Protein AF-A0A945N7V5-F1 (afdb_monomer_lite)

Structure (mmCIF, N/CA/C/O backbone):
data_AF-A0A945N7V5-F1
#
_entry.id   AF-A0A945N7V5-F1
#
loop_
_atom_site.group_PDB
_atom_site.id
_atom_site.type_symbol
_atom_site.label_atom_id
_atom_site.label_alt_id
_atom_site.label_comp_id
_atom_site.label_asym_id
_atom_site.label_entity_id
_atom_site.label_seq_id
_atom_site.pdbx_PDB_ins_code
_atom_site.Cartn_x
_atom_site.Cartn_y
_atom_site.Cartn_z
_atom_site.occupancy
_atom_site.B_iso_or_equiv
_atom_site.auth_seq_id
_atom_site.auth_comp_id
_atom_site.auth_asym_id
_atom_site.auth_atom_id
_atom_site.pdbx_PDB_model_num
ATOM 1 N N . ARG A 1 1 ? -3.313 6.104 -4.878 1.00 84.69 1 ARG A N 1
ATOM 2 C CA . ARG A 1 1 ? -3.388 6.709 -6.240 1.00 84.69 1 ARG A CA 1
ATOM 3 C C . ARG A 1 1 ? -2.096 6.433 -7.001 1.00 84.69 1 ARG A C 1
ATOM 5 O O . ARG A 1 1 ? -1.090 6.236 -6.340 1.00 84.69 1 ARG A O 1
ATOM 12 N 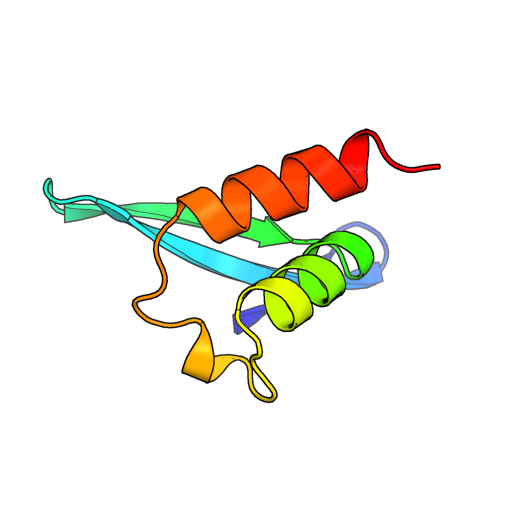N . LEU A 1 2 ? -2.088 6.450 -8.336 1.00 83.25 2 LEU A N 1
ATOM 13 C CA . LEU A 1 2 ? -0.856 6.274 -9.124 1.00 83.25 2 LEU A CA 1
ATOM 14 C C . LEU A 1 2 ? -0.177 7.623 -9.410 1.00 83.25 2 LEU A C 1
ATOM 16 O O . LEU A 1 2 ? -0.864 8.619 -9.642 1.00 83.25 2 LEU A O 1
ATOM 20 N N . GLY A 1 3 ? 1.152 7.650 -9.384 1.00 82.38 3 GLY A N 1
ATOM 21 C CA . GLY A 1 3 ? 1.988 8.799 -9.730 1.00 82.38 3 GLY A CA 1
ATOM 22 C C . GLY A 1 3 ? 3.140 8.407 -10.654 1.00 82.38 3 GLY A C 1
ATOM 23 O O . GLY A 1 3 ? 3.396 7.225 -10.877 1.00 82.38 3 GLY A O 1
ATOM 24 N N . ALA A 1 4 ? 3.817 9.409 -11.212 1.00 78.62 4 ALA A N 1
ATOM 25 C CA . ALA A 1 4 ? 5.040 9.203 -11.978 1.00 78.62 4 ALA A CA 1
ATOM 26 C C . ALA A 1 4 ? 6.247 9.248 -11.032 1.00 78.62 4 ALA A C 1
ATOM 28 O O . ALA A 1 4 ? 6.448 10.252 -10.346 1.00 78.62 4 ALA A O 1
ATOM 29 N N . ALA A 1 5 ? 7.033 8.175 -11.023 1.00 75.81 5 ALA A N 1
ATOM 30 C CA . ALA A 1 5 ? 8.304 8.096 -10.322 1.00 75.81 5 ALA A CA 1
ATOM 31 C C . ALA A 1 5 ? 9.340 9.006 -10.978 1.00 75.81 5 ALA A C 1
ATOM 33 O O . ALA A 1 5 ? 9.313 9.235 -12.193 1.00 75.81 5 ALA A O 1
ATOM 34 N N . HIS A 1 6 ? 10.329 9.431 -10.194 1.00 69.25 6 HIS A N 1
ATOM 35 C CA . HIS A 1 6 ? 11.485 10.175 -10.707 1.00 69.25 6 HIS A CA 1
ATOM 36 C C . HIS A 1 6 ? 12.248 9.372 -11.781 1.00 69.25 6 HIS A C 1
ATOM 38 O O . HIS A 1 6 ? 12.837 9.936 -12.697 1.00 69.25 6 HIS A O 1
ATOM 4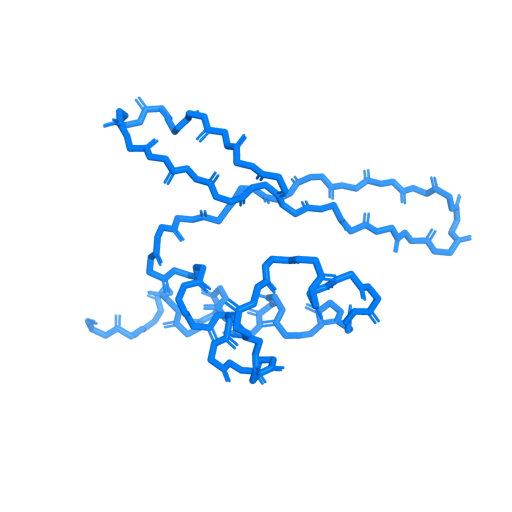4 N N . GLU A 1 7 ? 12.178 8.045 -11.712 1.00 71.19 7 GLU A N 1
ATOM 45 C CA . GLU A 1 7 ? 12.952 7.126 -12.553 1.00 71.19 7 GLU A CA 1
ATOM 46 C C . GLU A 1 7 ? 12.221 6.730 -13.849 1.00 71.19 7 GLU A C 1
ATOM 48 O O . GLU A 1 7 ? 12.693 5.886 -14.603 1.00 71.19 7 GLU A O 1
ATOM 53 N N . GLY A 1 8 ? 11.060 7.337 -14.127 1.00 75.31 8 GLY A N 1
ATOM 54 C CA . GLY A 1 8 ? 10.285 7.089 -15.349 1.00 75.31 8 GLY A CA 1
ATOM 55 C C . GLY A 1 8 ? 9.327 5.894 -15.281 1.00 75.31 8 GLY A C 1
ATOM 56 O O . GLY A 1 8 ? 8.720 5.540 -16.291 1.00 75.31 8 GLY A O 1
ATOM 57 N N . HIS A 1 9 ? 9.150 5.294 -14.103 1.00 78.38 9 HIS A N 1
ATOM 58 C CA . HIS A 1 9 ? 8.164 4.240 -13.848 1.00 78.38 9 HIS A CA 1
ATOM 59 C C . HIS A 1 9 ? 6.925 4.782 -13.118 1.00 78.38 9 HIS A C 1
ATOM 61 O O . HIS A 1 9 ? 6.927 5.902 -12.618 1.00 78.38 9 HIS A O 1
ATOM 67 N N . ALA A 1 10 ? 5.838 4.010 -13.077 1.00 84.12 10 ALA A N 1
ATOM 68 C CA . ALA A 1 10 ? 4.671 4.357 -12.267 1.00 84.12 10 ALA A CA 1
ATOM 69 C C . ALA A 1 10 ? 4.884 3.918 -10.809 1.00 84.12 10 ALA A C 1
ATOM 71 O O . ALA A 1 10 ? 5.352 2.808 -10.561 1.00 84.12 10 ALA A O 1
ATOM 72 N N . GLU A 1 11 ? 4.493 4.766 -9.862 1.00 88.62 11 GLU A N 1
ATOM 73 C CA . GLU A 1 11 ? 4.540 4.509 -8.419 1.00 88.62 11 GLU A CA 1
ATOM 74 C C . GLU A 1 11 ? 3.140 4.566 -7.811 1.00 88.62 11 GLU A C 1
ATOM 76 O O . GLU A 1 11 ? 2.269 5.320 -8.261 1.00 88.62 11 GLU A O 1
ATOM 81 N N . LEU A 1 12 ? 2.926 3.794 -6.748 1.00 89.44 12 LEU A N 1
ATOM 82 C CA . LEU A 1 12 ? 1.712 3.879 -5.949 1.00 89.44 12 LEU A CA 1
ATOM 83 C C . LEU A 1 12 ? 1.932 4.880 -4.810 1.00 89.44 12 LEU A C 1
ATOM 85 O O . LEU A 1 12 ? 2.710 4.632 -3.901 1.00 89.44 12 LEU A O 1
ATOM 89 N N . LEU A 1 13 ? 1.212 6.001 -4.822 1.00 91.00 13 LEU A N 1
ATOM 90 C CA . LEU A 1 13 ? 1.166 6.931 -3.696 1.00 91.00 13 LEU A CA 1
ATOM 91 C C . LEU A 1 13 ? 0.037 6.532 -2.746 1.00 91.00 13 LEU A C 1
ATOM 93 O O . LEU A 1 13 ? -1.147 6.595 -3.117 1.00 91.00 13 LEU A O 1
ATOM 97 N N . VAL A 1 14 ? 0.412 6.176 -1.520 1.00 90.62 14 VAL A N 1
ATOM 98 C CA . VAL A 1 14 ? -0.508 5.929 -0.403 1.00 90.62 14 VAL A CA 1
ATOM 99 C C . VAL A 1 14 ? -0.475 7.100 0.572 1.00 90.62 14 VAL A C 1
ATOM 101 O O . VAL A 1 14 ? 0.571 7.712 0.781 1.00 90.62 14 VAL A O 1
ATOM 104 N N . THR A 1 15 ? -1.623 7.417 1.164 1.00 93.00 15 THR A N 1
ATOM 105 C CA . THR A 1 15 ? -1.727 8.425 2.222 1.00 93.00 15 THR A CA 1
ATOM 106 C C . THR A 1 15 ? -1.921 7.711 3.549 1.00 93.00 15 THR A C 1
ATOM 108 O O . THR A 1 15 ? -2.864 6.938 3.698 1.00 93.00 15 THR A O 1
ATOM 111 N N . LEU A 1 16 ? -1.037 7.977 4.505 1.00 90.94 16 LEU A N 1
ATOM 112 C CA . LEU A 1 16 ? -1.245 7.636 5.905 1.00 90.94 16 LEU A CA 1
ATOM 113 C C . LEU A 1 16 ? -1.983 8.784 6.577 1.00 90.94 16 LEU A C 1
ATOM 115 O O . LEU A 1 16 ? -1.469 9.904 6.592 1.00 90.94 16 LEU A O 1
ATOM 119 N N . SER A 1 17 ? -3.151 8.495 7.136 1.00 90.44 17 SER A N 1
ATOM 120 C CA . SER A 1 17 ? -3.907 9.426 7.971 1.00 90.44 17 SER A CA 1
ATOM 121 C C . SER A 1 17 ? -3.678 9.079 9.440 1.00 90.44 17 SER A C 1
ATOM 123 O O . SER A 1 17 ? -3.754 7.914 9.827 1.00 90.44 17 SER A O 1
ATOM 125 N N . PHE A 1 18 ? -3.383 10.089 10.252 1.00 87.19 18 PHE A N 1
ATOM 126 C CA . PHE A 1 18 ? -3.136 9.956 11.687 1.00 87.19 18 PHE A CA 1
ATOM 127 C C . PHE A 1 18 ? -4.302 10.555 12.486 1.00 87.19 18 PHE A C 1
ATOM 129 O O . PHE A 1 18 ? -4.954 11.494 12.030 1.00 87.19 18 PHE A O 1
ATOM 136 N N . ASP A 1 19 ? -4.522 10.080 13.714 1.00 89.88 19 ASP A N 1
ATOM 137 C CA . ASP A 1 19 ? -5.637 10.526 14.573 1.00 89.88 19 ASP A CA 1
ATOM 138 C C . ASP A 1 19 ? -5.624 12.031 14.882 1.00 89.88 19 ASP A C 1
ATOM 140 O O . ASP A 1 19 ? -6.656 12.631 15.175 1.00 89.88 19 ASP A O 1
ATOM 144 N N . ASN A 1 20 ? -4.456 12.671 14.796 1.00 91.00 20 ASN A N 1
ATOM 145 C CA . ASN A 1 20 ? -4.310 14.117 14.965 1.00 91.00 20 ASN A CA 1
ATOM 146 C C . ASN A 1 20 ? -4.720 14.928 13.716 1.00 91.00 20 ASN A C 1
ATOM 148 O O . ASN A 1 20 ? -4.500 16.138 13.685 1.00 91.00 20 ASN A O 1
ATOM 152 N N . GLY A 1 21 ? -5.270 14.276 12.687 1.00 92.12 21 GLY A N 1
ATOM 153 C CA . GLY A 1 21 ? -5.617 14.880 11.400 1.00 92.12 21 GLY A CA 1
ATOM 154 C C . GLY A 1 21 ? -4.417 15.117 10.481 1.00 92.12 21 GLY A C 1
ATOM 155 O O . GLY A 1 21 ? -4.567 15.728 9.426 1.00 92.12 21 GLY A O 1
ATOM 156 N N . GLY A 1 22 ? -3.223 14.666 10.873 1.00 93.56 22 GLY A N 1
ATOM 157 C CA . GLY A 1 22 ? -2.044 14.698 10.024 1.00 93.56 22 GLY A CA 1
ATOM 158 C C . GLY A 1 22 ? -2.168 13.701 8.879 1.00 93.56 22 GLY A C 1
ATOM 159 O O . GLY A 1 22 ? -2.734 12.620 9.035 1.00 93.56 22 GLY A O 1
ATOM 160 N N . GLU A 1 23 ? -1.576 14.047 7.742 1.00 95.25 23 GLU A N 1
ATOM 161 C CA . GLU A 1 23 ? -1.464 13.151 6.599 1.00 95.25 23 GLU A CA 1
ATOM 162 C C . GLU A 1 23 ? -0.024 13.112 6.099 1.00 95.25 23 GLU A C 1
ATOM 164 O O . GLU A 1 23 ? 0.685 14.120 6.088 1.00 95.25 23 GLU A O 1
ATOM 169 N N . THR A 1 24 ? 0.435 11.939 5.681 1.00 92.38 24 THR A N 1
ATOM 170 C CA . THR A 1 24 ? 1.737 11.774 5.030 1.00 92.38 24 THR A CA 1
ATOM 171 C C . THR A 1 24 ? 1.583 10.902 3.804 1.00 92.38 24 THR A C 1
ATOM 173 O O . THR A 1 24 ? 0.980 9.835 3.860 1.00 92.38 24 THR A O 1
ATOM 176 N N . GLN A 1 25 ? 2.138 11.361 2.686 1.00 91.50 25 GLN A N 1
ATOM 177 C CA . GLN A 1 25 ? 2.157 10.589 1.453 1.00 91.50 25 GLN A CA 1
ATOM 178 C C . GLN A 1 25 ? 3.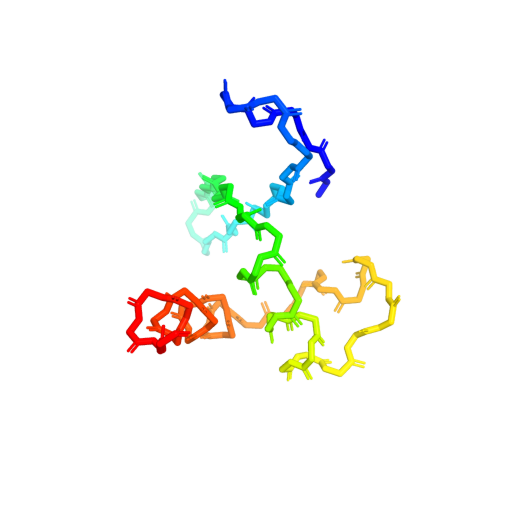445 9.787 1.360 1.00 91.50 25 GLN A C 1
ATOM 180 O O . GLN A 1 25 ? 4.532 10.331 1.550 1.00 91.50 25 GLN A O 1
ATOM 185 N N . ILE A 1 26 ? 3.305 8.509 1.032 1.00 89.56 26 ILE A N 1
ATOM 186 C CA . ILE A 1 26 ? 4.422 7.593 0.841 1.00 89.56 26 ILE A CA 1
ATOM 187 C C . ILE A 1 26 ? 4.354 7.066 -0.596 1.00 89.56 26 ILE A C 1
ATOM 189 O O . ILE A 1 26 ? 3.356 6.433 -0.956 1.00 89.56 26 ILE A O 1
ATOM 193 N N . PRO A 1 27 ? 5.367 7.344 -1.435 1.00 90.12 27 PRO A N 1
ATOM 194 C CA . PRO A 1 27 ? 5.504 6.685 -2.723 1.00 90.12 27 PRO A CA 1
ATOM 195 C C . PRO A 1 27 ? 5.999 5.252 -2.509 1.00 90.12 27 PRO A C 1
ATOM 197 O O . PRO A 1 27 ? 6.924 5.009 -1.734 1.00 90.12 27 PRO A O 1
ATOM 200 N N . LEU A 1 28 ? 5.366 4.304 -3.189 1.00 89.94 28 LEU A N 1
ATOM 201 C CA . LEU A 1 28 ? 5.739 2.898 -3.203 1.00 89.94 28 LEU A CA 1
ATOM 202 C C . LEU A 1 28 ? 6.151 2.525 -4.624 1.00 89.94 28 LEU A C 1
ATOM 204 O O . LEU A 1 28 ? 5.370 2.681 -5.569 1.00 89.94 28 LEU A O 1
ATOM 208 N N . ASP A 1 29 ? 7.364 1.998 -4.753 1.00 89.50 29 ASP A N 1
ATOM 209 C CA . ASP A 1 29 ? 7.852 1.415 -5.995 1.00 89.50 29 ASP A CA 1
ATOM 210 C C . ASP A 1 29 ? 7.044 0.147 -6.361 1.00 89.50 29 ASP A C 1
ATOM 212 O O . ASP A 1 29 ? 6.353 -0.429 -5.508 1.00 89.50 29 ASP A O 1
ATOM 216 N N . PRO A 1 30 ? 7.133 -0.338 -7.611 1.00 87.88 30 PRO A N 1
ATOM 217 C CA . PRO A 1 30 ? 6.383 -1.512 -8.05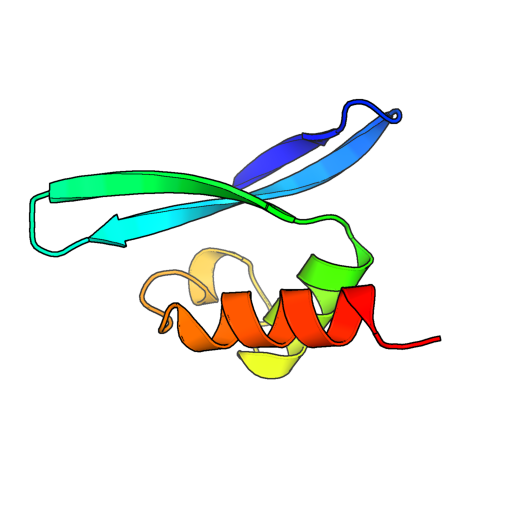1 1.00 87.88 30 PRO A CA 1
ATOM 218 C C . PRO A 1 30 ? 6.602 -2.782 -7.207 1.00 87.88 30 PRO A C 1
ATOM 220 O O . PRO A 1 30 ? 5.639 -3.512 -6.970 1.00 87.88 30 PRO A O 1
ATOM 223 N N . LYS A 1 31 ? 7.824 -3.047 -6.713 1.00 89.00 31 LYS A N 1
ATOM 224 C CA . LYS A 1 31 ? 8.143 -4.236 -5.892 1.00 89.00 31 LYS A CA 1
ATOM 225 C C . LYS A 1 31 ? 7.491 -4.120 -4.515 1.00 89.00 31 LYS A C 1
ATOM 227 O O . LYS A 1 31 ? 6.930 -5.096 -4.017 1.00 89.00 31 LYS A O 1
ATOM 232 N N . THR A 1 32 ? 7.533 -2.938 -3.903 1.00 90.38 32 THR A N 1
ATOM 233 C CA . THR A 1 32 ? 6.848 -2.686 -2.625 1.00 90.38 32 THR A CA 1
ATOM 234 C C . THR A 1 32 ? 5.327 -2.737 -2.781 1.00 90.38 32 THR A C 1
ATOM 236 O O . THR A 1 32 ? 4.643 -3.325 -1.942 1.00 90.38 32 THR A O 1
ATOM 239 N N . CYS A 1 33 ? 4.791 -2.175 -3.868 1.00 90.44 33 CYS A N 1
ATOM 240 C CA . CYS A 1 33 ? 3.363 -2.204 -4.179 1.00 90.44 33 CYS A CA 1
ATOM 241 C C . CYS A 1 33 ? 2.834 -3.641 -4.304 1.00 90.44 33 CYS A C 1
ATOM 243 O O . CYS A 1 33 ? 1.830 -3.975 -3.682 1.00 90.44 33 CYS A O 1
ATOM 245 N N . ASP A 1 34 ? 3.519 -4.506 -5.054 1.00 90.88 34 ASP A N 1
ATOM 246 C CA . ASP A 1 34 ? 3.137 -5.916 -5.226 1.00 90.88 34 ASP A CA 1
ATOM 247 C C . ASP A 1 34 ? 3.068 -6.675 -3.887 1.00 90.88 34 ASP A C 1
ATOM 249 O O . ASP A 1 34 ? 2.100 -7.383 -3.587 1.00 90.88 34 ASP A O 1
ATOM 253 N N . ARG A 1 35 ? 4.055 -6.441 -3.017 1.00 91.50 35 ARG A N 1
ATOM 254 C CA . ARG A 1 35 ? 4.103 -7.038 -1.675 1.00 91.50 35 ARG A CA 1
ATO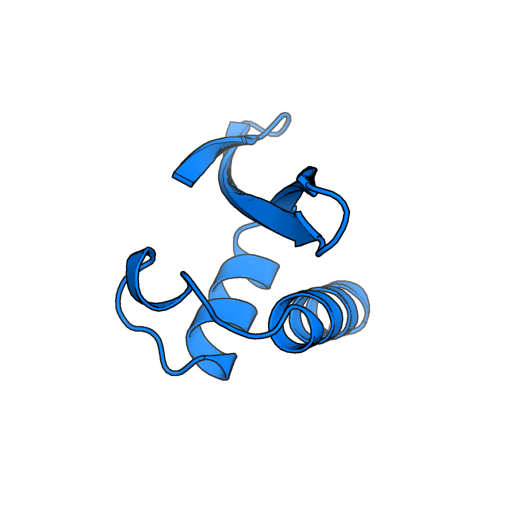M 255 C C . ARG A 1 35 ? 2.985 -6.541 -0.780 1.00 91.50 35 ARG A C 1
ATOM 257 O O . ARG A 1 35 ? 2.388 -7.341 -0.063 1.00 91.50 35 ARG A O 1
ATOM 264 N N . LEU A 1 36 ? 2.689 -5.244 -0.829 1.00 92.12 36 LEU A N 1
ATOM 265 C CA . LEU A 1 36 ? 1.577 -4.665 -0.085 1.00 92.12 36 LEU A CA 1
ATOM 266 C C . LEU A 1 36 ? 0.242 -5.268 -0.538 1.00 92.12 36 LEU A C 1
ATOM 268 O O . LEU A 1 36 ? -0.524 -5.729 0.304 1.00 92.12 36 LEU A O 1
ATOM 272 N N . MET A 1 37 ? -0.005 -5.325 -1.850 1.00 92.44 37 MET A N 1
ATOM 273 C CA . MET A 1 37 ? -1.222 -5.916 -2.421 1.00 92.44 37 MET A CA 1
ATOM 274 C C . MET A 1 37 ? -1.384 -7.377 -1.988 1.00 92.44 37 MET A C 1
ATOM 276 O O . MET A 1 37 ? -2.435 -7.756 -1.475 1.00 92.44 37 MET A O 1
ATOM 280 N N . THR A 1 38 ? -0.314 -8.172 -2.086 1.00 92.88 38 THR A N 1
ATOM 281 C CA . THR A 1 38 ? -0.300 -9.573 -1.636 1.00 92.88 38 THR A CA 1
ATOM 282 C C . THR A 1 38 ? -0.597 -9.694 -0.140 1.00 92.88 38 THR A C 1
ATOM 284 O O . THR A 1 38 ? -1.402 -10.530 0.269 1.00 92.88 38 THR A O 1
ATOM 287 N N . ARG A 1 39 ? 0.018 -8.845 0.693 1.00 91.69 39 ARG A N 1
ATOM 288 C CA . ARG A 1 39 ? -0.153 -8.870 2.154 1.00 91.69 39 ARG A CA 1
ATOM 289 C C . ARG A 1 39 ? -1.569 -8.496 2.584 1.00 91.69 39 ARG A C 1
ATOM 291 O O . ARG A 1 39 ? -2.080 -9.071 3.539 1.00 91.69 39 ARG A O 1
ATOM 298 N N . CYS A 1 40 ? -2.189 -7.557 1.879 1.00 92.12 40 CYS A N 1
ATOM 299 C CA . CYS A 1 40 ? -3.573 -7.158 2.109 1.00 92.12 40 CYS A CA 1
ATOM 300 C C . CYS A 1 40 ? -4.584 -8.102 1.437 1.00 92.12 40 CYS A C 1
ATOM 302 O O . CYS A 1 40 ? -5.782 -7.863 1.548 1.00 92.12 40 CYS A O 1
ATOM 304 N N . ALA A 1 41 ? -4.118 -9.139 0.723 1.00 92.88 41 ALA A N 1
ATOM 305 C CA . ALA A 1 41 ? -4.936 -9.971 -0.162 1.00 92.88 41 ALA A CA 1
ATOM 306 C C . ALA A 1 41 ? -5.816 -9.134 -1.116 1.00 92.88 41 ALA A C 1
ATOM 308 O O . ALA A 1 41 ? -6.922 -9.534 -1.474 1.00 92.88 41 ALA A O 1
ATOM 309 N N . ALA A 1 42 ? -5.316 -7.959 -1.505 1.00 93.00 42 ALA A N 1
ATOM 310 C CA . ALA A 1 42 ? -6.022 -6.989 -2.318 1.00 93.00 42 ALA A CA 1
ATOM 311 C C . ALA A 1 42 ? -5.841 -7.314 -3.802 1.00 93.00 42 ALA A C 1
ATOM 313 O O . ALA A 1 42 ? -4.744 -7.628 -4.268 1.00 93.00 42 ALA A O 1
ATOM 314 N N . THR A 1 43 ? -6.923 -7.190 -4.556 1.00 91.94 43 THR A N 1
ATOM 315 C CA . THR A 1 43 ? -6.956 -7.325 -6.017 1.00 91.94 43 THR A CA 1
ATOM 316 C C . THR A 1 43 ? -7.119 -5.974 -6.714 1.00 91.94 43 THR A C 1
ATOM 318 O O . THR A 1 43 ? -6.779 -5.841 -7.890 1.00 91.94 43 THR A O 1
ATOM 321 N N . ALA A 1 44 ? -7.571 -4.952 -5.980 1.00 89.50 44 ALA A N 1
ATOM 322 C CA . ALA A 1 44 ? -7.688 -3.568 -6.416 1.00 89.50 44 ALA A CA 1
ATOM 323 C C . ALA A 1 44 ? -7.122 -2.589 -5.369 1.00 89.50 44 ALA A C 1
ATOM 325 O O . ALA A 1 44 ? -7.133 -2.850 -4.169 1.00 89.50 44 ALA A O 1
ATOM 326 N N . ILE A 1 45 ? -6.634 -1.431 -5.828 1.00 87.44 45 ILE A N 1
ATOM 327 C CA . ILE A 1 45 ? -5.982 -0.419 -4.972 1.00 87.44 45 ILE A CA 1
ATOM 328 C C . ILE A 1 45 ? -6.947 0.150 -3.922 1.00 87.44 45 ILE A C 1
ATOM 330 O O . ILE A 1 45 ? -6.521 0.471 -2.815 1.00 87.44 45 ILE A O 1
ATOM 334 N N . ASP A 1 46 ? -8.234 0.274 -4.246 1.00 89.31 46 ASP A N 1
ATOM 335 C CA . ASP A 1 46 ? -9.247 0.792 -3.320 1.00 89.31 46 ASP A CA 1
ATOM 336 C C . ASP A 1 46 ? -9.414 -0.092 -2.073 1.00 89.31 46 ASP A C 1
ATOM 338 O O . ASP A 1 46 ? -9.772 0.406 -1.009 1.00 89.31 46 ASP A O 1
ATOM 342 N N . GLU A 1 47 ? -9.073 -1.382 -2.162 1.00 91.38 47 GLU A N 1
ATOM 343 C CA . GLU A 1 47 ? -9.119 -2.328 -1.036 1.00 91.38 47 GLU A CA 1
ATOM 344 C C . GLU A 1 47 ? -7.997 -2.087 -0.006 1.00 91.38 47 GLU A C 1
ATOM 346 O O . GLU A 1 47 ? -8.021 -2.642 1.094 1.00 91.38 47 GLU A O 1
ATOM 351 N N . LEU A 1 48 ? -7.019 -1.235 -0.339 1.00 89.19 48 LEU A N 1
ATOM 352 C CA . LEU A 1 48 ? -5.984 -0.784 0.592 1.00 89.19 48 LEU A CA 1
ATOM 353 C C . LEU A 1 48 ? -6.474 0.337 1.519 1.00 89.19 48 LEU A C 1
ATOM 355 O O . LEU A 1 48 ? -5.825 0.633 2.523 1.00 89.19 48 LEU A O 1
ATOM 359 N N . ILE A 1 49 ? -7.595 0.988 1.194 1.00 90.06 49 ILE A N 1
ATOM 360 C CA . ILE A 1 49 ? -8.142 2.075 2.006 1.00 90.06 49 ILE A CA 1
ATOM 361 C C . ILE A 1 49 ? -8.641 1.499 3.334 1.00 90.06 49 ILE A C 1
ATOM 363 O O . ILE A 1 49 ? -9.443 0.569 3.365 1.00 90.06 49 ILE A O 1
ATOM 367 N N . GLY A 1 50 ? -8.175 2.076 4.443 1.00 89.62 50 GLY A N 1
ATOM 368 C CA . GLY A 1 50 ? -8.532 1.628 5.791 1.00 89.62 50 GLY A CA 1
ATOM 369 C C . GLY A 1 50 ? -7.720 0.435 6.305 1.00 89.62 50 GLY A C 1
ATOM 370 O O . GLY A 1 50 ? -7.952 0.011 7.434 1.00 89.62 50 GLY A O 1
ATOM 371 N N . GLN A 1 51 ? -6.762 -0.081 5.526 1.00 91.62 51 GLN A N 1
ATOM 372 C CA . GLN A 1 51 ? -5.795 -1.060 6.026 1.00 91.62 51 GLN A CA 1
ATOM 373 C C . GLN A 1 51 ? -4.837 -0.419 7.032 1.00 91.62 51 GLN A C 1
ATOM 375 O O . GLN A 1 51 ? -4.484 0.758 6.924 1.00 91.62 51 GLN A O 1
ATOM 380 N N . ASP A 1 52 ? -4.389 -1.214 8.001 1.00 90.62 52 ASP A N 1
ATOM 381 C CA . ASP A 1 52 ? -3.455 -0.748 9.020 1.00 90.62 52 ASP A CA 1
ATOM 382 C C . ASP A 1 52 ? -2.077 -0.422 8.414 1.00 90.62 52 ASP A C 1
ATOM 384 O O . ASP A 1 52 ? -1.558 -1.135 7.547 1.00 90.62 52 ASP A O 1
ATOM 388 N N . TRP A 1 53 ? -1.450 0.651 8.900 1.00 87.69 53 TRP A N 1
ATOM 389 C CA . TRP A 1 53 ? -0.166 1.127 8.379 1.00 87.69 53 TRP A CA 1
ATOM 390 C C . TRP A 1 53 ? 0.954 0.080 8.494 1.00 87.69 53 TRP A C 1
ATOM 392 O O . TRP A 1 53 ? 1.910 0.107 7.714 1.00 87.69 53 TRP A O 1
ATOM 402 N N . THR A 1 54 ? 0.855 -0.854 9.445 1.00 91.44 54 THR A N 1
ATOM 403 C CA . THR A 1 54 ? 1.850 -1.914 9.636 1.00 91.44 54 THR A CA 1
ATOM 404 C C . THR A 1 54 ? 2.030 -2.767 8.384 1.00 91.44 54 THR A C 1
ATOM 406 O O . THR A 1 54 ? 3.151 -3.184 8.104 1.00 91.44 54 THR A O 1
ATOM 409 N N . HIS A 1 55 ? 0.994 -2.932 7.554 1.00 90.75 55 HIS A N 1
ATOM 410 C CA . HIS A 1 55 ? 1.127 -3.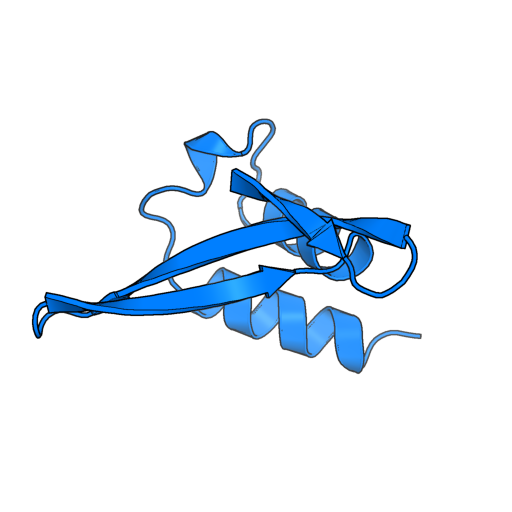614 6.267 1.00 90.75 55 HIS A CA 1
ATOM 411 C C . HIS A 1 55 ? 2.072 -2.876 5.308 1.00 90.75 55 HIS A C 1
ATOM 413 O O . HIS A 1 55 ? 2.886 -3.518 4.642 1.00 90.75 55 HIS A O 1
ATOM 419 N N . ILE A 1 56 ? 2.019 -1.539 5.283 1.00 88.75 56 ILE A N 1
ATOM 420 C CA . ILE A 1 56 ? 2.911 -0.691 4.475 1.00 88.75 56 ILE A CA 1
ATOM 421 C C . ILE A 1 56 ? 4.341 -0.758 5.021 1.00 88.75 56 ILE A C 1
ATOM 423 O O . ILE A 1 56 ? 5.279 -0.973 4.253 1.00 88.75 56 ILE A O 1
ATOM 427 N N . ARG A 1 57 ? 4.517 -0.633 6.344 1.00 89.00 57 ARG A N 1
ATOM 428 C CA . ARG A 1 57 ? 5.829 -0.759 7.008 1.00 89.00 57 ARG A CA 1
ATOM 429 C C . ARG A 1 57 ? 6.515 -2.074 6.666 1.00 89.00 57 ARG A C 1
ATOM 431 O O . ARG A 1 57 ? 7.707 -2.103 6.362 1.00 89.00 57 ARG A O 1
ATOM 438 N N . ASP A 1 58 ? 5.769 -3.163 6.775 1.00 90.06 58 ASP A N 1
ATOM 439 C CA . ASP A 1 58 ? 6.323 -4.493 6.613 1.00 90.06 58 ASP A CA 1
ATOM 440 C C . ASP A 1 58 ? 6.617 -4.761 5.129 1.00 90.06 58 ASP A C 1
ATOM 442 O O . ASP A 1 58 ? 7.678 -5.286 4.814 1.00 90.06 58 ASP A O 1
ATOM 446 N N . ALA A 1 59 ? 5.766 -4.294 4.205 1.00 88.75 59 ALA A N 1
ATOM 447 C CA . ALA A 1 59 ? 6.046 -4.353 2.768 1.00 88.75 59 ALA A CA 1
ATOM 448 C C . ALA A 1 59 ? 7.326 -3.586 2.379 1.00 88.75 59 ALA A C 1
ATOM 450 O O . ALA A 1 59 ? 8.119 -4.107 1.596 1.00 88.75 59 ALA A O 1
ATOM 451 N N . LEU A 1 60 ? 7.548 -2.395 2.954 1.00 86.69 60 LEU A N 1
ATOM 452 C CA . LEU A 1 60 ? 8.774 -1.599 2.775 1.00 86.69 60 LEU A CA 1
ATOM 453 C C . LEU A 1 60 ? 10.008 -2.299 3.358 1.00 86.69 60 LEU A C 1
ATOM 455 O O . LEU A 1 60 ? 11.081 -2.314 2.758 1.00 86.69 60 LEU A O 1
ATOM 459 N N . THR A 1 61 ? 9.859 -2.889 4.543 1.00 87.75 61 THR A N 1
ATOM 460 C CA . THR A 1 61 ? 10.942 -3.623 5.207 1.00 87.75 61 THR A CA 1
ATOM 461 C C . THR A 1 61 ? 11.335 -4.842 4.387 1.00 87.75 61 THR A C 1
ATOM 463 O O . THR A 1 61 ? 12.521 -5.092 4.164 1.00 87.75 61 THR A O 1
ATOM 466 N N . ASP A 1 62 ? 10.344 -5.581 3.898 1.00 86.06 62 ASP A N 1
ATOM 467 C CA . ASP A 1 62 ? 10.571 -6.744 3.066 1.00 86.06 62 ASP A CA 1
ATOM 468 C C . ASP A 1 62 ? 11.227 -6.312 1.751 1.00 86.06 62 ASP A C 1
ATOM 470 O O . ASP A 1 62 ? 12.195 -6.943 1.325 1.00 86.06 62 ASP A O 1
ATOM 474 N N . SER A 1 63 ? 10.704 -5.292 1.056 1.00 81.50 63 SER A N 1
ATOM 475 C CA . SER A 1 63 ? 11.197 -4.895 -0.274 1.00 81.50 63 SER A CA 1
ATOM 476 C C . SER A 1 63 ? 12.653 -4.441 -0.255 1.00 81.50 63 SER A C 1
ATOM 478 O O . SER A 1 63 ? 13.396 -4.797 -1.171 1.00 81.50 63 SER A O 1
ATOM 480 N N . TYR A 1 64 ? 13.060 -3.749 0.813 1.00 76.94 64 TYR A N 1
ATOM 481 C CA . TYR A 1 64 ? 14.424 -3.272 1.022 1.00 76.94 64 TYR A CA 1
ATOM 482 C C . TYR A 1 64 ? 15.412 -4.385 1.409 1.00 76.94 64 TYR A C 1
ATOM 484 O O . TYR A 1 64 ? 16.574 -4.338 1.014 1.00 76.94 64 TYR A O 1
ATOM 492 N N . ASN A 1 65 ? 14.970 -5.388 2.179 1.00 74.25 65 ASN A N 1
ATOM 493 C CA . ASN A 1 65 ? 15.850 -6.447 2.698 1.00 74.25 65 ASN A CA 1
ATOM 494 C C . ASN A 1 65 ? 15.825 -7.748 1.887 1.00 74.25 65 ASN A C 1
ATOM 496 O O . ASN A 1 65 ? 16.689 -8.606 2.071 1.00 74.25 65 ASN A O 1
ATOM 500 N N . ALA A 1 66 ? 14.828 -7.942 1.028 1.00 60.88 66 ALA A N 1
ATOM 501 C CA . ALA A 1 66 ? 14.745 -9.136 0.203 1.00 60.88 66 ALA A CA 1
ATOM 502 C C . ALA A 1 66 ? 15.661 -9.021 -1.027 1.00 60.88 66 ALA A C 1
ATOM 504 O O . ALA A 1 66 ? 15.682 -7.952 -1.648 1.00 60.88 66 ALA A O 1
ATOM 505 N N . PRO A 1 67 ? 16.339 -10.121 -1.411 1.00 54.66 67 PRO A N 1
ATOM 506 C CA . PRO A 1 67 ? 17.207 -10.160 -2.585 1.00 54.66 67 PRO A CA 1
ATOM 507 C C . PRO A 1 67 ? 16.487 -9.803 -3.898 1.00 54.66 67 PRO A C 1
ATOM 509 O O . PRO A 1 67 ? 15.227 -9.716 -3.941 1.00 54.66 67 PRO A O 1
#

Sequence (67 aa):
RLGAAHEGHAELLVTLSFDNGGETQIPLDPKTCDRLMTRCAATAIDELIGQDWTHIRDALTDSYNAP

Radius of gyration: 11.85 Å; chains: 1; bounding box: 26×25×30 Å

Secondary structure (DSSP, 8-state):
-EEE-TTSSEEEEEEEE-TTS-EEEEEE-HHHHHHHHHHTT-SSGGGGTT--HHHHHHHHHHHHH--

Foldseek 3Di:
DWDQDPVRDIWDWDWDADPVRDIDIDTHDPQLVVQLCVLLVHPDPVSCPPDDCVSSVVSVVCSVPPD

pLDDT: mean 87.05, std 7.55, range [54.66, 95.25]